Protein AF-A0A1B7VYB7-F1 (afdb_monomer_lite)

Radius of gyration: 13.66 Å; chains: 1; bounding box: 31×16×44 Å

pLDDT: mean 92.1, std 10.68, range [43.62, 98.38]

Secondary structure (DSSP, 8-state):
-EEEETTS--EEEES-HHHHH-TT--EEEEEE--SSSPPPEEEEEGGGEE-TTSPBPPGGGT-TTHHHHHTT--

Sequence (74 aa):
MFLQIKDSRDLVKIVDIQELLDPTIKTVHAQEQEGQEEQETDIYQKVELVFPSGEKLPRCWLDAHYRERASVAA

Foldseek 3Di:
DWWAFPPDLKIWAFPDVCLQQAQVRQKTWTWIPPDDDTGDTDIDGLQRIAHSVRHRDDVNRNHVCSVVVVPPPD

Structure (mmCIF, N/CA/C/O backbone):
data_AF-A0A1B7VYB7-F1
#
_entry.id   AF-A0A1B7VYB7-F1
#
loop_
_atom_site.group_PDB
_atom_site.id
_atom_site.type_symbol
_atom_site.label_atom_id
_atom_site.label_alt_id
_atom_site.label_comp_id
_atom_site.label_asym_id
_atom_site.label_entity_id
_atom_site.label_seq_id
_atom_site.pdbx_PDB_ins_code
_atom_site.Cartn_x
_atom_site.Cartn_y
_atom_site.Cartn_z
_atom_site.occupancy
_atom_site.B_iso_or_equiv
_atom_site.auth_seq_id
_atom_site.auth_comp_id
_atom_site.auth_asym_id
_atom_site.auth_atom_id
_atom_site.pdbx_PDB_model_num
ATOM 1 N N . MET A 1 1 ? -1.244 9.777 4.498 1.00 92.88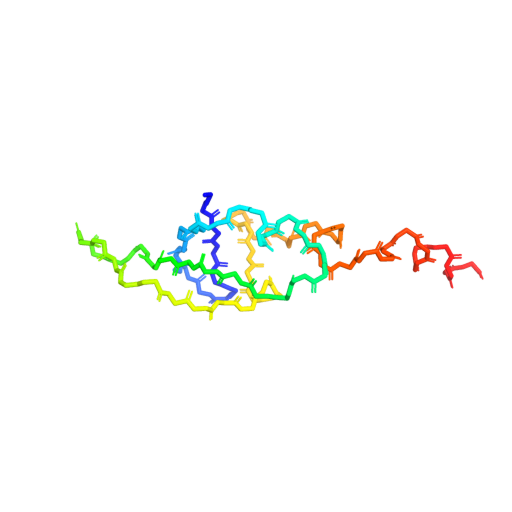 1 MET A N 1
ATOM 2 C CA . MET A 1 1 ? -1.902 9.669 3.167 1.00 92.88 1 MET A CA 1
ATOM 3 C C . MET A 1 1 ? -3.022 8.644 3.275 1.00 92.88 1 MET A C 1
ATOM 5 O O . MET A 1 1 ? -2.849 7.740 4.077 1.00 92.88 1 MET A O 1
ATOM 9 N N . PHE A 1 2 ? -4.124 8.757 2.527 1.00 96.44 2 PHE A N 1
ATOM 10 C CA . PHE A 1 2 ? -5.194 7.748 2.552 1.00 96.44 2 PHE A CA 1
ATOM 11 C C . PHE A 1 2 ? -5.107 6.816 1.346 1.00 96.44 2 PHE A C 1
ATOM 13 O O . PHE A 1 2 ? -4.961 7.282 0.215 1.00 96.44 2 PHE A O 1
ATOM 20 N N . LEU A 1 3 ? -5.198 5.517 1.606 1.00 97.69 3 LEU A N 1
ATOM 21 C CA . LEU A 1 3 ? -5.337 4.461 0.608 1.00 97.69 3 LEU A CA 1
ATOM 22 C C . LEU A 1 3 ? -6.579 3.635 0.925 1.00 97.69 3 LEU A C 1
ATOM 24 O O . LEU A 1 3 ? -7.170 3.780 1.990 1.00 97.69 3 LEU A O 1
ATOM 28 N N . GLN A 1 4 ? -6.976 2.795 -0.015 1.00 97.88 4 GLN A N 1
ATOM 29 C CA . GLN A 1 4 ? -8.118 1.907 0.103 1.00 97.88 4 GLN A CA 1
ATOM 30 C C . GLN A 1 4 ? -7.641 0.459 0.034 1.00 97.88 4 GLN A C 1
ATOM 32 O O . GLN A 1 4 ? -6.748 0.139 -0.759 1.00 97.88 4 GLN A O 1
ATOM 37 N N . ILE A 1 5 ? -8.244 -0.408 0.844 1.00 97.12 5 ILE A N 1
ATOM 38 C CA . ILE A 1 5 ? -8.043 -1.856 0.743 1.00 97.12 5 ILE A CA 1
ATOM 39 C C . ILE A 1 5 ? -8.715 -2.338 -0.546 1.00 97.12 5 ILE A C 1
ATOM 41 O O . ILE A 1 5 ? -9.873 -2.009 -0.817 1.00 97.12 5 ILE A O 1
ATOM 45 N N . LYS A 1 6 ? -7.984 -3.094 -1.369 1.00 95.38 6 LYS A N 1
ATOM 46 C CA . LYS A 1 6 ? -8.503 -3.640 -2.629 1.00 95.38 6 LYS A CA 1
ATOM 47 C C . LYS A 1 6 ? -9.820 -4.367 -2.427 1.00 95.38 6 LYS A C 1
ATOM 49 O O . LYS A 1 6 ? -9.994 -5.098 -1.460 1.00 95.38 6 LYS A O 1
ATOM 54 N N . ASP A 1 7 ? -10.727 -4.160 -3.375 1.00 92.06 7 ASP A N 1
ATOM 55 C CA . ASP A 1 7 ? -12.051 -4.786 -3.419 1.00 92.06 7 ASP A CA 1
ATOM 56 C C . ASP A 1 7 ? -12.943 -4.521 -2.182 1.00 92.06 7 ASP A C 1
ATOM 58 O O . ASP A 1 7 ? -14.086 -4.976 -2.145 1.00 92.06 7 ASP A O 1
ATOM 62 N N . SER A 1 8 ? -12.478 -3.712 -1.223 1.00 91.94 8 SER A N 1
ATOM 63 C CA . SER A 1 8 ? -13.269 -3.132 -0.139 1.00 91.94 8 SER A CA 1
ATOM 64 C C . SER A 1 8 ? -13.552 -1.650 -0.411 1.00 91.94 8 SER A C 1
ATOM 66 O O . SER A 1 8 ? -13.069 -1.089 -1.389 1.00 91.94 8 SER A O 1
ATOM 68 N N . ARG A 1 9 ? -14.358 -0.996 0.430 1.00 90.19 9 ARG A N 1
ATOM 69 C CA . ARG A 1 9 ? -14.494 0.471 0.501 1.00 90.19 9 ARG A CA 1
ATOM 70 C C . ARG A 1 9 ? -13.727 1.071 1.680 1.00 90.19 9 ARG A C 1
ATOM 72 O O . ARG A 1 9 ? -13.772 2.286 1.864 1.00 90.19 9 ARG A O 1
ATOM 79 N N . ASP A 1 10 ? -13.038 0.232 2.443 1.00 94.75 10 ASP A N 1
ATOM 80 C CA . ASP A 1 10 ? -12.366 0.638 3.668 1.00 94.75 10 ASP A CA 1
ATOM 81 C C . ASP A 1 10 ? -11.113 1.445 3.347 1.00 94.75 10 ASP A C 1
ATOM 83 O O . ASP A 1 10 ? -10.294 1.076 2.494 1.00 94.75 10 ASP A O 1
ATOM 87 N N . LEU A 1 11 ? -10.990 2.579 4.032 1.00 96.19 11 LEU A N 1
ATOM 88 C CA . LEU A 1 11 ? -9.861 3.481 3.904 1.00 96.19 11 LEU A CA 1
ATOM 89 C C . LEU A 1 11 ? -8.891 3.263 5.054 1.00 96.19 11 LEU A C 1
ATOM 91 O O . LEU A 1 11 ? -9.289 3.146 6.209 1.00 96.19 11 LEU A O 1
ATOM 95 N N . VAL A 1 12 ? -7.608 3.315 4.728 1.00 96.88 12 VAL A N 1
ATOM 96 C CA . VAL A 1 12 ? -6.515 3.288 5.690 1.00 96.88 12 VAL A CA 1
ATOM 97 C C . VAL A 1 12 ? -5.701 4.570 5.592 1.00 96.88 12 VAL A C 1
ATOM 99 O O . VAL A 1 12 ? -5.376 5.057 4.503 1.00 96.88 12 VAL A O 1
ATOM 102 N N . LYS A 1 13 ? -5.344 5.130 6.743 1.00 97.06 13 LYS A N 1
ATOM 103 C CA . LYS A 1 13 ? -4.401 6.237 6.872 1.00 97.06 13 LYS A CA 1
ATOM 104 C C . LYS A 1 13 ? -3.003 5.666 7.058 1.00 97.06 13 LYS A C 1
ATOM 106 O O . LYS A 1 13 ? -2.713 5.047 8.071 1.00 97.06 13 LYS A O 1
ATOM 111 N N . ILE A 1 14 ? -2.126 5.918 6.096 1.00 97.69 14 ILE A N 1
ATOM 112 C CA . ILE A 1 14 ? -0.708 5.560 6.183 1.00 97.69 14 ILE A CA 1
ATOM 113 C C . ILE A 1 14 ? -0.045 6.363 7.300 1.00 97.69 14 ILE A C 1
ATOM 115 O O . ILE A 1 14 ? -0.105 7.600 7.271 1.00 97.69 14 ILE A O 1
ATOM 119 N N . VAL A 1 15 ? 0.580 5.644 8.237 1.00 97.44 15 VAL A N 1
ATOM 120 C CA . VAL A 1 15 ? 1.270 6.190 9.412 1.00 97.44 15 VAL A CA 1
ATOM 121 C C . VAL A 1 15 ? 2.650 6.711 9.020 1.00 97.44 15 VAL A C 1
ATOM 123 O O . VAL A 1 15 ? 2.937 7.884 9.253 1.00 97.44 15 VAL A O 1
ATOM 126 N N . ASP A 1 16 ? 3.462 5.885 8.351 1.00 96.31 16 ASP A N 1
ATOM 127 C CA . ASP A 1 16 ? 4.761 6.290 7.808 1.00 96.31 16 ASP A CA 1
ATOM 128 C C . ASP A 1 16 ? 4.748 6.279 6.276 1.00 96.31 16 ASP A C 1
ATOM 130 O O . ASP A 1 16 ? 4.631 5.250 5.610 1.00 96.31 16 ASP A O 1
ATOM 134 N N . ILE A 1 17 ? 4.875 7.469 5.693 1.00 96.50 17 ILE A N 1
ATOM 135 C CA . ILE A 1 17 ? 4.903 7.631 4.243 1.00 96.50 17 ILE A CA 1
ATOM 136 C C . ILE A 1 17 ? 6.202 7.101 3.6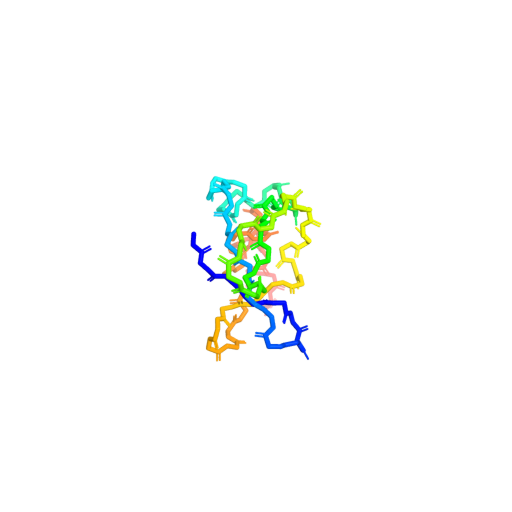17 1.00 96.50 17 ILE A C 1
ATOM 138 O O . ILE A 1 17 ? 6.192 6.749 2.439 1.00 96.50 17 ILE A O 1
ATOM 142 N N . GLN A 1 18 ? 7.308 7.022 4.363 1.00 97.56 18 GLN A N 1
ATOM 143 C CA . GLN A 1 18 ? 8.573 6.500 3.839 1.00 97.56 18 GLN A CA 1
ATOM 144 C C . GLN A 1 18 ? 8.453 5.011 3.506 1.00 97.56 18 GLN A C 1
ATOM 146 O O . GLN A 1 18 ? 8.883 4.605 2.431 1.00 97.56 18 GLN A O 1
ATOM 151 N N . GLU A 1 19 ? 7.763 4.227 4.341 1.00 97.81 19 GLU A N 1
ATOM 152 C CA . GLU A 1 19 ? 7.467 2.812 4.066 1.00 97.81 19 GLU A CA 1
ATOM 153 C C . GLU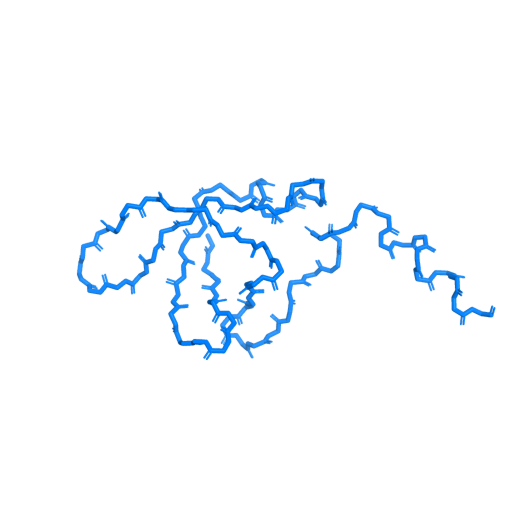 A 1 19 ? 6.664 2.630 2.768 1.00 97.81 19 GLU A C 1
ATOM 155 O O . GLU A 1 19 ? 6.877 1.692 1.990 1.00 97.81 19 GLU A O 1
ATOM 160 N N . LEU A 1 20 ? 5.750 3.563 2.485 1.00 97.88 20 LEU A N 1
ATOM 161 C CA . LEU A 1 20 ? 4.969 3.532 1.256 1.00 97.88 20 LEU A CA 1
ATOM 162 C C . LEU A 1 20 ? 5.817 3.855 0.021 1.00 97.88 20 LEU A C 1
ATOM 164 O O . LEU A 1 20 ? 5.645 3.212 -1.014 1.00 97.88 20 LEU A O 1
ATOM 168 N N . LEU A 1 21 ? 6.696 4.850 0.106 1.00 97.12 21 LEU A N 1
ATOM 169 C CA . LEU A 1 21 ? 7.493 5.308 -1.033 1.00 97.12 21 LEU A CA 1
ATOM 170 C C . LEU A 1 21 ? 8.695 4.399 -1.314 1.00 97.12 21 LEU A C 1
ATOM 172 O O . LEU A 1 21 ? 9.112 4.307 -2.468 1.00 97.12 21 LEU A O 1
ATOM 176 N N . ASP A 1 22 ? 9.229 3.722 -0.296 1.00 97.56 22 ASP A N 1
ATOM 177 C CA . ASP A 1 22 ? 10.379 2.828 -0.425 1.00 97.56 22 ASP A CA 1
ATOM 178 C C . ASP A 1 22 ? 9.983 1.515 -1.130 1.00 97.56 22 ASP A C 1
ATOM 180 O O . ASP A 1 22 ? 9.216 0.718 -0.583 1.00 97.56 22 ASP A O 1
ATOM 184 N N . PRO A 1 23 ? 10.502 1.233 -2.336 1.00 96.38 23 PRO A N 1
ATOM 185 C CA . PRO A 1 23 ? 10.156 0.022 -3.072 1.00 96.38 23 PRO A CA 1
ATOM 186 C C . PRO A 1 23 ? 10.770 -1.268 -2.513 1.00 96.38 23 PRO A C 1
ATOM 188 O O . PRO A 1 23 ? 10.407 -2.357 -2.958 1.00 96.38 23 PRO A O 1
ATOM 191 N N . THR A 1 24 ? 11.716 -1.176 -1.581 1.00 96.50 24 THR A N 1
ATOM 192 C CA . THR A 1 24 ? 12.308 -2.340 -0.907 1.00 96.50 24 THR A CA 1
ATOM 193 C C . THR A 1 24 ? 11.443 -2.827 0.256 1.00 96.50 24 THR A C 1
ATOM 195 O O . THR A 1 24 ? 11.514 -4.000 0.635 1.00 96.50 24 THR A O 1
ATOM 198 N N . ILE A 1 25 ? 10.563 -1.959 0.760 1.00 97.50 25 ILE A N 1
ATOM 199 C CA . ILE A 1 25 ? 9.591 -2.266 1.803 1.00 97.50 25 ILE A CA 1
ATOM 200 C C . ILE A 1 25 ? 8.275 -2.697 1.144 1.00 97.50 25 ILE A C 1
ATOM 202 O O . ILE A 1 25 ? 7.705 -1.995 0.305 1.00 97.50 25 ILE A O 1
ATOM 206 N N . LYS A 1 26 ? 7.785 -3.885 1.521 1.00 97.62 26 LYS A N 1
ATOM 207 C CA . LYS A 1 26 ? 6.567 -4.497 0.951 1.00 97.62 26 LYS A CA 1
ATOM 208 C C . LYS A 1 26 ? 5.294 -4.168 1.723 1.00 97.62 26 LYS A C 1
ATOM 210 O O . LYS A 1 26 ? 4.200 -4.284 1.171 1.00 97.62 26 LYS A O 1
ATOM 215 N N . THR A 1 27 ? 5.441 -3.773 2.979 1.00 98.25 27 THR A N 1
ATOM 216 C CA . THR A 1 27 ? 4.348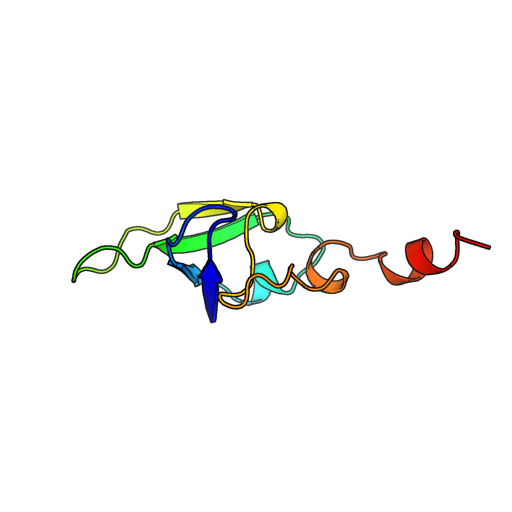 -3.528 3.914 1.00 98.25 27 THR A CA 1
ATOM 217 C C . THR A 1 27 ? 4.374 -2.104 4.435 1.00 98.25 27 THR A C 1
ATOM 219 O O . THR A 1 27 ? 5.412 -1.459 4.414 1.00 98.25 27 THR A O 1
ATOM 222 N N . VAL A 1 28 ? 3.238 -1.620 4.911 1.00 98.31 28 VAL A N 1
ATOM 223 C CA . VAL A 1 28 ? 3.112 -0.294 5.516 1.00 98.31 28 VAL A CA 1
ATOM 224 C C . VAL A 1 28 ? 2.309 -0.390 6.794 1.00 98.31 28 VAL A C 1
ATOM 226 O O . VAL A 1 28 ? 1.350 -1.160 6.866 1.00 98.31 28 VAL A O 1
ATOM 229 N N . HIS A 1 29 ? 2.669 0.434 7.763 1.00 98.38 29 HIS A N 1
ATOM 230 C CA . HIS A 1 29 ? 1.840 0.689 8.925 1.00 98.38 29 HIS A CA 1
ATOM 231 C C . HIS A 1 29 ? 0.713 1.658 8.555 1.00 98.38 29 HIS A C 1
ATOM 233 O O . HIS A 1 29 ? 0.952 2.752 8.020 1.00 98.38 29 HIS A O 1
ATOM 239 N N . ALA A 1 30 ? -0.526 1.261 8.827 1.00 97.25 30 ALA A N 1
ATOM 240 C CA . ALA A 1 30 ? -1.703 2.066 8.544 1.00 97.25 30 ALA A CA 1
ATOM 241 C C . ALA A 1 30 ? -2.797 1.868 9.599 1.00 97.25 30 ALA A C 1
ATOM 243 O O . ALA A 1 30 ? -2.833 0.855 10.287 1.00 97.25 30 ALA A O 1
ATOM 244 N N . GLN A 1 31 ? -3.683 2.852 9.718 1.00 96.50 31 GLN A N 1
ATOM 245 C CA . GLN A 1 31 ? -4.834 2.813 10.621 1.00 96.50 31 GLN A CA 1
ATOM 246 C C . GLN A 1 31 ? -6.116 2.850 9.797 1.00 96.50 31 GLN A C 1
ATOM 248 O O . GLN A 1 31 ? -6.282 3.757 8.973 1.00 96.50 31 GLN A O 1
ATOM 253 N N . GLU A 1 32 ? -7.030 1.906 10.011 1.00 94.88 32 GLU A N 1
ATOM 254 C CA . GLU A 1 32 ? -8.347 1.947 9.367 1.00 94.88 32 GLU A CA 1
ATOM 255 C C . GLU A 1 32 ? -9.121 3.199 9.780 1.00 94.88 32 GLU A C 1
ATOM 257 O O . GLU A 1 32 ? -8.912 3.785 10.844 1.00 94.88 32 GLU A O 1
ATOM 262 N N . GLN A 1 33 ? -9.985 3.668 8.889 1.00 92.12 33 GLN A N 1
ATOM 263 C CA . GLN A 1 33 ? -10.858 4.816 9.109 1.00 92.12 33 GLN A CA 1
ATOM 264 C C . GLN A 1 33 ? -12.293 4.326 9.284 1.00 92.12 33 GLN A C 1
ATOM 266 O O . GLN A 1 33 ? -13.175 4.639 8.484 1.00 92.12 33 GLN A O 1
ATOM 271 N N . GLU A 1 34 ? -12.502 3.527 10.328 1.00 86.88 34 GLU A N 1
ATOM 272 C CA . GLU A 1 34 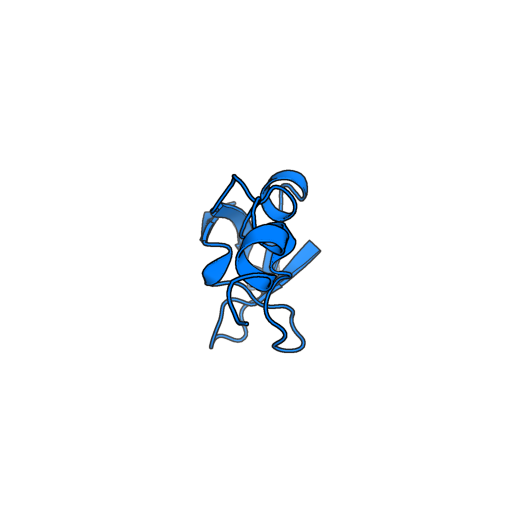? -13.816 3.042 10.735 1.00 86.88 34 GLU A CA 1
ATOM 273 C C . GLU A 1 34 ? -14.317 3.813 11.967 1.00 86.88 34 GLU A C 1
ATOM 275 O O . GLU A 1 34 ? -13.589 4.030 12.936 1.00 86.88 34 GLU A O 1
ATOM 280 N N . GLY A 1 35 ? -15.586 4.228 11.937 1.00 84.56 35 GLY A N 1
ATOM 281 C CA . GLY A 1 35 ? -16.233 4.885 13.072 1.00 84.56 35 GLY A CA 1
ATOM 282 C C . GLY A 1 35 ? -15.758 6.320 13.333 1.00 84.56 35 GLY A C 1
ATOM 283 O O . GLY A 1 35 ? -15.476 7.080 12.408 1.00 84.56 35 GLY A O 1
ATOM 284 N N . GLN A 1 36 ? -15.774 6.724 14.607 1.00 79.50 36 GLN A N 1
ATOM 285 C CA . GLN A 1 36 ? -15.429 8.083 15.062 1.00 79.50 36 GLN A CA 1
ATOM 286 C C . GLN A 1 36 ? -14.100 8.143 15.834 1.00 79.50 36 GLN A C 1
ATOM 288 O O . GLN A 1 36 ? -13.646 9.236 16.169 1.00 79.50 36 GLN A O 1
ATOM 293 N N . GLU A 1 37 ? -13.486 6.993 16.118 1.00 83.50 37 GLU A N 1
ATOM 294 C CA . GLU A 1 37 ? -12.266 6.869 16.922 1.00 83.50 37 GLU A CA 1
ATOM 295 C C . GLU A 1 37 ? -11.066 6.494 16.040 1.00 83.50 37 GLU A C 1
ATOM 297 O O . GLU A 1 37 ? -11.225 5.884 14.982 1.00 83.50 37 GLU A O 1
ATOM 302 N N . GLU A 1 38 ? -9.855 6.877 16.460 1.00 81.12 38 GLU A N 1
ATOM 303 C CA . GLU A 1 38 ? -8.632 6.421 15.793 1.00 81.12 38 GLU A CA 1
ATOM 304 C C . GLU A 1 38 ? -8.394 4.942 16.107 1.00 81.12 38 GLU A C 1
ATOM 306 O O . GL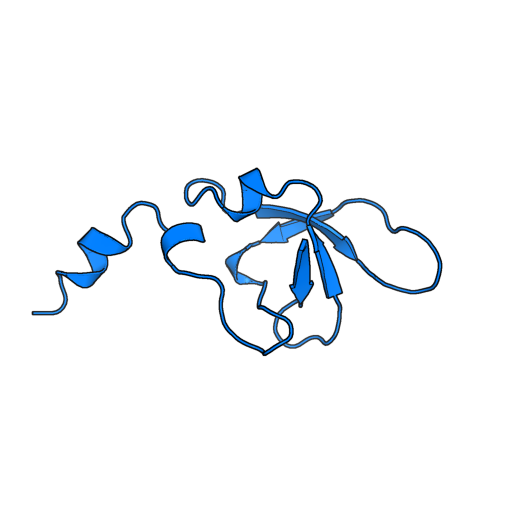U A 1 38 ? -8.286 4.556 17.270 1.00 81.12 38 GLU A O 1
ATOM 311 N N . GLN A 1 39 ? -8.295 4.131 15.054 1.00 90.06 39 GLN A N 1
ATOM 312 C CA . GLN A 1 39 ? -8.011 2.705 15.170 1.00 90.06 39 GLN A CA 1
ATOM 313 C C . GLN A 1 39 ? -6.534 2.455 15.486 1.00 90.06 39 GLN A C 1
ATOM 315 O O . GLN A 1 39 ? -5.665 3.292 15.212 1.00 90.06 39 GLN A O 1
ATOM 320 N N . GLU A 1 40 ? -6.238 1.287 16.051 1.00 93.56 40 GLU A N 1
ATOM 321 C CA . GLU A 1 40 ? -4.856 0.856 16.243 1.00 93.56 40 GLU A CA 1
ATOM 322 C C . GLU A 1 40 ? -4.131 0.713 14.897 1.00 93.56 40 GLU A C 1
ATOM 324 O O . GLU A 1 40 ? -4.731 0.514 13.839 1.00 93.56 40 GLU A O 1
ATOM 329 N N . THR A 1 41 ? -2.811 0.869 14.935 1.00 96.44 41 THR A N 1
ATOM 330 C CA . THR A 1 41 ? -1.969 0.699 13.751 1.00 96.44 41 THR A CA 1
ATOM 331 C C . THR A 1 41 ? -1.812 -0.783 13.437 1.00 96.44 41 THR A C 1
ATOM 333 O O . THR A 1 41 ? -1.346 -1.539 14.288 1.00 96.44 41 THR A O 1
ATOM 336 N N . ASP A 1 42 ? -2.095 -1.163 12.194 1.00 96.75 42 ASP A N 1
ATOM 337 C CA . ASP A 1 42 ? -1.871 -2.508 11.663 1.00 96.75 42 ASP A CA 1
ATOM 338 C C . ASP A 1 42 ? -0.958 -2.469 10.420 1.00 96.75 42 ASP A C 1
ATOM 340 O O . ASP A 1 42 ? -0.595 -1.401 9.910 1.00 96.75 42 ASP A O 1
ATOM 344 N N . ILE A 1 43 ? -0.532 -3.640 9.949 1.00 97.81 43 ILE A N 1
ATOM 345 C CA . ILE A 1 43 ? 0.418 -3.828 8.855 1.00 97.81 43 ILE A CA 1
ATOM 346 C C . ILE A 1 43 ? -0.314 -4.321 7.606 1.00 97.81 43 ILE A C 1
ATOM 348 O O . ILE A 1 43 ? -0.848 -5.428 7.562 1.00 97.81 43 ILE A O 1
ATOM 352 N N . TYR A 1 44 ? -0.218 -3.550 6.526 1.00 97.69 44 TYR A N 1
ATOM 353 C CA . TYR A 1 44 ? -0.848 -3.869 5.245 1.00 97.69 44 TYR A CA 1
ATOM 354 C C . TYR A 1 44 ? 0.193 -4.145 4.170 1.00 97.69 44 TYR A C 1
ATOM 356 O O . TYR A 1 44 ? 1.208 -3.455 4.065 1.00 97.69 44 TYR A O 1
ATOM 364 N N . GLN A 1 45 ? -0.068 -5.129 3.310 1.00 98.06 45 GLN A N 1
ATOM 365 C CA . GLN A 1 45 ? 0.727 -5.338 2.101 1.00 98.06 45 GLN A CA 1
ATOM 366 C C . GLN A 1 45 ? 0.432 -4.220 1.099 1.00 98.06 45 GLN A C 1
ATOM 368 O O . GLN A 1 45 ? -0.720 -4.000 0.734 1.00 98.06 45 GLN A O 1
ATOM 373 N N . LYS A 1 46 ? 1.463 -3.561 0.562 1.00 97.69 46 LYS A N 1
ATOM 374 C CA . LYS A 1 46 ? 1.288 -2.480 -0.430 1.00 97.69 46 LYS A CA 1
ATOM 375 C C . LYS A 1 46 ? 0.568 -2.962 -1.682 1.00 97.69 46 LYS A C 1
ATOM 377 O O . LYS A 1 46 ? -0.175 -2.212 -2.303 1.00 97.69 46 LYS A O 1
ATOM 382 N N . VAL A 1 47 ? 0.770 -4.229 -2.045 1.00 97.12 47 VAL A N 1
ATOM 383 C CA . VAL A 1 47 ? 0.073 -4.841 -3.177 1.00 97.12 47 VAL A CA 1
ATOM 384 C C . VAL A 1 47 ? -1.424 -4.991 -2.940 1.00 97.12 47 VAL A C 1
ATOM 386 O O . VAL A 1 47 ? -2.128 -5.101 -3.929 1.00 97.12 47 VAL A O 1
ATOM 389 N N . GLU A 1 48 ? -1.921 -4.931 -1.706 1.00 97.25 48 GLU A N 1
ATOM 390 C CA . GLU A 1 48 ? -3.353 -4.989 -1.374 1.00 97.25 48 GLU A CA 1
ATOM 391 C C . GLU A 1 48 ? -3.992 -3.600 -1.247 1.00 97.25 48 GLU A C 1
ATOM 393 O O . GLU A 1 48 ? -5.178 -3.487 -0.953 1.00 97.25 48 GLU A O 1
ATOM 398 N N . LEU A 1 49 ? -3.230 -2.536 -1.516 1.00 97.88 49 LEU A N 1
ATOM 399 C CA . LEU A 1 49 ? -3.700 -1.158 -1.430 1.00 97.88 49 LEU A CA 1
ATOM 400 C C . LEU A 1 49 ? -3.830 -0.516 -2.816 1.00 97.88 49 LEU A C 1
ATOM 402 O O . LEU A 1 49 ? -3.040 -0.766 -3.735 1.00 97.88 49 LEU A O 1
ATOM 406 N N . VAL A 1 50 ? -4.832 0.347 -2.957 1.00 98.06 50 VAL A N 1
ATOM 407 C CA . VAL A 1 50 ? -5.085 1.183 -4.139 1.00 98.06 50 VAL A CA 1
ATOM 408 C C . VAL A 1 50 ? -5.395 2.613 -3.713 1.00 98.06 50 VAL A C 1
ATOM 410 O O . VAL A 1 50 ? -5.727 2.878 -2.557 1.00 98.06 50 VAL A O 1
ATOM 413 N N . PHE A 1 51 ? -5.280 3.562 -4.638 1.00 97.38 51 PHE A N 1
ATOM 414 C CA . PHE A 1 51 ? -5.839 4.890 -4.409 1.00 97.38 51 PHE A CA 1
ATOM 415 C C . PHE A 1 51 ? -7.368 4.800 -4.311 1.00 97.38 51 PHE A C 1
ATOM 417 O O . PHE A 1 51 ? -7.954 3.932 -4.958 1.00 97.38 51 PHE A O 1
ATOM 424 N N . PRO A 1 52 ? -8.040 5.723 -3.598 1.00 95.94 52 PRO A N 1
ATOM 425 C CA . PRO A 1 52 ? -9.505 5.765 -3.549 1.00 95.94 52 PRO A CA 1
ATOM 426 C C . PRO A 1 52 ? -10.191 5.926 -4.921 1.00 95.94 52 PRO A C 1
ATOM 428 O O . PRO A 1 52 ? -11.386 5.686 -5.058 1.00 95.94 52 PRO A O 1
ATOM 431 N N . SER A 1 53 ? -9.442 6.325 -5.956 1.00 95.31 53 SER A N 1
ATOM 432 C CA . SER A 1 53 ? -9.891 6.318 -7.355 1.00 95.31 53 SER A CA 1
ATOM 433 C C . SER A 1 53 ? -9.961 4.914 -7.980 1.00 95.31 53 SER A C 1
ATOM 435 O O . SER A 1 53 ? -10.487 4.762 -9.080 1.00 95.31 53 SER A O 1
ATOM 437 N N . GLY A 1 54 ? -9.416 3.892 -7.315 1.00 94.00 54 GLY A N 1
ATOM 438 C CA . GLY A 1 54 ? -9.214 2.535 -7.830 1.00 94.00 54 GLY A CA 1
ATOM 439 C C . GLY A 1 54 ? -7.879 2.331 -8.559 1.00 94.00 54 GLY A C 1
ATOM 440 O O . GLY A 1 54 ? -7.562 1.213 -8.973 1.00 94.00 54 GLY A O 1
ATOM 441 N N . GLU A 1 55 ? -7.070 3.380 -8.725 1.00 96.81 55 GLU A N 1
ATOM 442 C CA . GLU A 1 55 ? -5.759 3.269 -9.364 1.00 96.81 55 GLU A CA 1
ATOM 443 C C . GLU A 1 55 ? -4.775 2.475 -8.496 1.00 96.81 55 GLU A C 1
ATOM 445 O O . GLU A 1 55 ? -4.695 2.637 -7.278 1.00 96.81 55 GLU A O 1
ATOM 450 N N . LYS A 1 56 ? -3.979 1.615 -9.138 1.00 96.56 56 LYS A N 1
ATOM 451 C CA . LYS A 1 56 ? -2.919 0.862 -8.456 1.00 96.56 56 LYS A CA 1
ATOM 452 C C . LYS A 1 56 ? -1.793 1.795 -8.022 1.00 96.56 56 LYS A C 1
ATOM 454 O O . LYS A 1 56 ? -1.534 2.809 -8.669 1.00 96.56 56 LYS A O 1
ATOM 459 N N . LEU A 1 57 ? -1.064 1.395 -6.981 1.00 97.25 57 LEU A N 1
ATOM 460 C CA . LEU A 1 57 ? 0.139 2.114 -6.579 1.00 97.25 57 LEU A CA 1
ATOM 461 C C . LEU A 1 57 ? 1.172 2.175 -7.724 1.00 97.25 57 LEU A C 1
ATOM 463 O O . LEU A 1 57 ? 1.291 1.221 -8.507 1.00 97.25 57 LEU A O 1
ATOM 467 N N . PRO A 1 58 ? 1.950 3.269 -7.822 1.00 96.25 58 PRO A N 1
ATOM 468 C CA . PRO A 1 58 ? 3.042 3.387 -8.774 1.00 96.25 58 PRO A CA 1
ATOM 469 C C . PRO A 1 58 ? 4.025 2.223 -8.650 1.00 96.25 58 PRO A C 1
ATOM 471 O O . PRO A 1 58 ? 4.440 1.847 -7.556 1.00 96.25 58 PRO A O 1
ATOM 474 N N . ARG A 1 59 ? 4.473 1.681 -9.787 1.00 95.00 59 ARG A N 1
ATOM 475 C CA . ARG A 1 59 ? 5.444 0.570 -9.799 1.00 95.00 59 ARG A CA 1
ATOM 476 C C . ARG A 1 59 ? 6.753 0.927 -9.095 1.00 95.00 59 ARG A C 1
ATOM 478 O O . ARG A 1 59 ? 7.347 0.064 -8.466 1.00 95.00 59 ARG A O 1
ATOM 485 N N . CYS A 1 60 ? 7.165 2.193 -9.158 1.00 95.06 60 CYS A N 1
ATOM 486 C CA . CYS A 1 60 ? 8.360 2.688 -8.477 1.00 95.06 60 CYS A CA 1
ATOM 487 C C . CYS A 1 60 ? 8.267 2.669 -6.947 1.00 95.06 60 CYS A C 1
ATOM 489 O O . CYS A 1 60 ? 9.290 2.843 -6.299 1.00 95.06 60 CYS A O 1
ATOM 491 N N . TRP A 1 61 ? 7.075 2.461 -6.382 1.00 96.56 61 TRP A N 1
ATOM 492 C CA . TRP A 1 61 ? 6.865 2.264 -4.946 1.00 96.56 61 TRP A CA 1
ATOM 493 C C . TRP A 1 61 ? 6.794 0.782 -4.573 1.00 96.56 61 TRP A C 1
ATOM 495 O O . TRP A 1 61 ? 6.759 0.458 -3.396 1.00 96.56 61 TRP A O 1
ATOM 505 N N . LEU A 1 62 ? 6.730 -0.127 -5.549 1.00 96.06 62 LEU A N 1
ATOM 506 C CA . LEU A 1 62 ? 6.576 -1.571 -5.331 1.00 96.06 62 LEU A CA 1
ATOM 507 C C . LEU A 1 62 ? 7.810 -2.373 -5.759 1.00 96.06 62 LEU A C 1
ATOM 509 O O . LEU A 1 62 ? 7.986 -3.505 -5.320 1.00 96.06 62 LEU A O 1
ATOM 513 N N . ASP A 1 63 ? 8.620 -1.821 -6.662 1.00 94.50 63 ASP A N 1
ATOM 514 C CA . ASP A 1 63 ? 9.775 -2.491 -7.250 1.00 94.50 63 ASP A CA 1
ATOM 515 C C . ASP A 1 63 ? 10.900 -1.487 -7.529 1.00 94.50 63 ASP A C 1
ATOM 517 O O . ASP A 1 63 ? 10.749 -0.557 -8.327 1.00 94.50 63 ASP A O 1
ATOM 521 N N . ALA A 1 64 ? 12.055 -1.703 -6.895 1.00 93.88 64 ALA A N 1
ATOM 522 C CA . ALA A 1 64 ? 13.232 -0.853 -7.047 1.00 93.88 64 ALA A CA 1
ATOM 523 C C . ALA A 1 64 ? 13.793 -0.912 -8.478 1.00 93.88 64 ALA A C 1
ATOM 525 O O . ALA A 1 64 ? 14.348 0.066 -8.975 1.00 93.88 64 ALA A O 1
ATOM 526 N N . HIS A 1 65 ? 13.567 -2.030 -9.173 1.00 92.81 65 HIS A N 1
ATOM 527 C CA . HIS A 1 65 ? 14.056 -2.299 -10.523 1.00 92.81 65 HIS A CA 1
ATOM 528 C C . HIS A 1 65 ? 12.967 -2.121 -11.593 1.00 92.81 65 HIS A C 1
ATOM 530 O O . HIS A 1 65 ? 13.098 -2.627 -12.711 1.00 92.81 65 HIS A O 1
ATOM 536 N N . TYR A 1 66 ? 11.889 -1.376 -11.302 1.00 90.81 66 TYR A N 1
ATOM 537 C CA . TYR A 1 66 ? 10.751 -1.228 -12.223 1.00 90.81 66 TYR A CA 1
ATOM 538 C C . TYR A 1 66 ? 11.142 -0.709 -13.622 1.00 90.81 66 TYR A C 1
ATOM 540 O O . TYR A 1 66 ? 10.459 -1.017 -14.600 1.00 90.81 66 TYR A O 1
ATOM 548 N N . ARG A 1 67 ? 12.228 0.074 -13.728 1.00 89.00 67 ARG A N 1
ATOM 549 C CA . ARG A 1 67 ? 12.750 0.592 -15.006 1.00 89.00 67 ARG A CA 1
ATOM 550 C C . ARG A 1 67 ? 13.453 -0.480 -15.829 1.00 89.00 67 ARG A C 1
ATOM 552 O O . ARG A 1 67 ? 13.240 -0.538 -17.032 1.00 89.00 67 ARG A O 1
ATOM 559 N N . GLU A 1 68 ? 14.235 -1.341 -15.186 1.00 90.44 68 GLU A N 1
ATOM 560 C CA . GLU A 1 68 ? 14.952 -2.434 -15.853 1.00 90.44 68 GLU A CA 1
ATOM 561 C C . GLU A 1 68 ? 13.969 -3.474 -16.402 1.00 90.44 68 GLU A C 1
ATOM 563 O O . GLU A 1 68 ? 14.112 -3.954 -17.525 1.00 90.44 68 GLU A O 1
ATOM 568 N N . ARG A 1 69 ? 12.897 -3.762 -15.653 1.00 76.19 69 ARG A N 1
ATOM 569 C CA . ARG A 1 69 ? 11.840 -4.685 -16.097 1.00 76.19 69 ARG A CA 1
ATOM 570 C C . ARG A 1 69 ? 10.983 -4.127 -17.234 1.00 76.19 69 ARG A C 1
ATOM 572 O O . ARG A 1 69 ? 10.419 -4.906 -17.995 1.00 76.19 69 ARG A O 1
ATOM 579 N N . ALA A 1 70 ? 10.888 -2.803 -17.375 1.00 71.81 70 ALA A N 1
ATOM 580 C CA . ALA A 1 70 ? 10.177 -2.182 -18.493 1.00 71.81 70 ALA A CA 1
ATOM 581 C C . ALA A 1 70 ? 10.914 -2.359 -19.836 1.00 71.81 70 ALA A C 1
ATOM 583 O O . ALA A 1 70 ? 10.272 -2.368 -20.881 1.00 71.81 70 ALA A O 1
ATOM 584 N N . SER A 1 71 ? 12.239 -2.543 -19.809 1.00 60.94 71 SER A N 1
ATOM 585 C CA . SER A 1 71 ? 13.087 -2.711 -20.999 1.00 60.94 71 SER A CA 1
ATOM 586 C C . SER A 1 71 ? 13.212 -4.147 -21.529 1.00 60.94 71 SER A C 1
ATOM 588 O O . SER A 1 71 ? 13.788 -4.333 -22.593 1.00 60.94 71 SER A O 1
ATOM 590 N N . VAL A 1 72 ? 12.667 -5.158 -20.841 1.00 57.00 72 VAL A N 1
ATOM 591 C CA . VAL A 1 72 ? 12.780 -6.583 -21.245 1.00 57.00 72 VAL A CA 1
ATOM 592 C C . VAL A 1 72 ? 11.578 -7.052 -22.093 1.00 57.00 72 VAL A C 1
ATOM 594 O O . VAL A 1 72 ? 11.411 -8.235 -22.357 1.00 57.00 72 VAL A O 1
ATOM 597 N N . ALA A 1 73 ? 10.728 -6.130 -22.552 1.00 52.53 73 ALA A N 1
ATOM 598 C CA . ALA A 1 73 ? 9.559 -6.436 -23.384 1.00 52.53 73 ALA A CA 1
ATOM 599 C C . ALA A 1 73 ? 9.762 -6.159 -24.893 1.00 52.53 73 ALA A C 1
ATOM 601 O O . ALA A 1 73 ? 8.775 -5.930 -25.591 1.00 52.53 73 ALA A O 1
ATOM 602 N N . ALA A 1 74 ? 11.008 -6.153 -25.385 1.00 43.62 74 ALA A N 1
ATOM 603 C CA . ALA A 1 74 ? 11.338 -5.991 -26.807 1.00 43.62 74 ALA A CA 1
ATOM 604 C C . ALA A 1 74 ? 11.791 -7.313 -27.439 1.00 43.62 74 ALA A C 1
ATOM 606 O O . ALA A 1 74 ? 12.634 -7.996 -26.814 1.00 43.62 74 ALA A O 1
#

Organism: NCBI:txid1710894